Protein AF-A0A0B1S3H5-F1 (afdb_monomer_lite)

Sequence (83 aa):
MTEEQQRFHYFSMNDLDKDNRIDGIEIIKALTHSHEDETGPGLPIKDEDELITLVDNVLKDMDLNRDGYIDYAEYLKKQEVKT

pLDDT: mean 77.45, std 14.61, range [42.25, 91.5]

Organism: Oesophagostomum dentatum (NCBI:txid61180)

Radius of gyration: 13.08 Å; chains: 1; bounding box: 34×26×36 Å

Secondary structur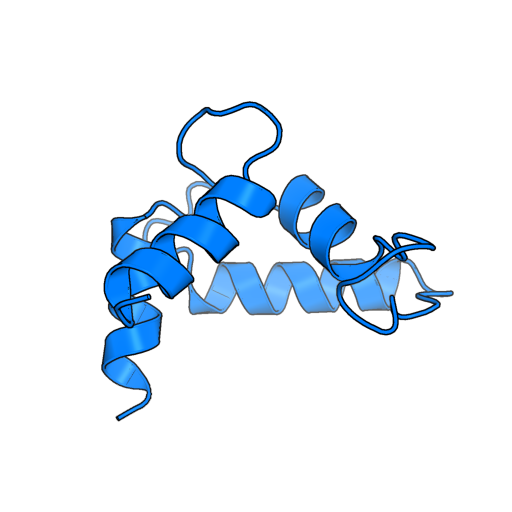e (DSSP, 8-state):
--HHHHHHHHHHHH-SS-SSEEEHHHHHHHHH---SSSS--------HHHHHHHHHHHHHHH-SS-SSEEEHHHHHHHHHTT-

InterPro domains:
  IPR002048 EF-hand domain [PF13499] (10-77)
  IPR002048 EF-hand domain [PS50222] (2-37)
  IPR002048 EF-hand domain [PS50222] (50-83)
  IPR011992 EF-hand domain pair [SSF47473] (4-77)
  IPR018247 EF-Hand 1, calcium-binding site [PS00018] (15-27)
  IPR018247 EF-Hand 1, calcium-binding site [PS00018] (63-75)
  IPR052110 Multiple coagulation factor deficiency protein 2-like [PTHR23104] (1-80)

Structure (mmCIF, N/CA/C/O backbone):
data_AF-A0A0B1S3H5-F1
#
_entry.id   AF-A0A0B1S3H5-F1
#
loop_
_atom_site.group_PDB
_atom_site.id
_atom_site.type_symbol
_atom_site.label_atom_id
_atom_site.label_alt_id
_atom_site.label_comp_id
_atom_site.label_asym_id
_atom_site.label_entity_id
_atom_site.label_seq_id
_atom_site.pdbx_PDB_ins_code
_atom_site.Cartn_x
_atom_site.Cartn_y
_atom_site.Cartn_z
_atom_site.occupancy
_atom_site.B_iso_or_equiv
_atom_site.auth_seq_id
_atom_site.auth_comp_id
_atom_site.auth_asym_id
_atom_site.auth_atom_id
_atom_site.pdbx_PDB_model_num
ATOM 1 N N . MET A 1 1 ? 4.174 -3.367 21.830 1.00 55.00 1 MET A N 1
ATOM 2 C CA . MET A 1 1 ? 3.468 -2.922 20.617 1.00 55.00 1 MET A CA 1
ATOM 3 C C . MET A 1 1 ? 2.149 -3.666 20.580 1.00 55.00 1 MET A C 1
ATOM 5 O O . MET A 1 1 ? 2.183 -4.888 20.666 1.00 55.00 1 MET A O 1
ATOM 9 N N . THR A 1 2 ? 1.017 -2.965 20.577 1.00 77.88 2 THR A N 1
ATOM 10 C CA . THR A 1 2 ? -0.291 -3.598 20.328 1.00 77.88 2 THR A CA 1
ATOM 11 C C . THR A 1 2 ? -0.445 -3.897 18.836 1.00 77.88 2 THR A C 1
ATOM 13 O O . THR A 1 2 ? 0.246 -3.289 18.015 1.00 77.88 2 THR A O 1
ATOM 16 N N . GLU A 1 3 ? -1.343 -4.810 18.465 1.00 75.44 3 GLU A N 1
ATOM 17 C CA . GLU A 1 3 ? -1.615 -5.111 17.049 1.00 75.44 3 GLU A CA 1
ATOM 18 C C . GLU A 1 3 ? -2.051 -3.859 16.276 1.00 75.44 3 GLU A C 1
ATOM 20 O O . GLU A 1 3 ? -1.614 -3.639 15.151 1.00 75.44 3 GLU A O 1
ATOM 25 N N . GLU A 1 4 ? -2.837 -2.981 16.903 1.00 73.94 4 GLU A N 1
ATOM 26 C CA . GLU A 1 4 ? -3.236 -1.692 16.327 1.00 73.94 4 GLU A CA 1
ATOM 27 C C . GLU A 1 4 ? -2.036 -0.778 16.055 1.00 73.94 4 GLU A C 1
ATOM 29 O O . GLU A 1 4 ? -1.941 -0.180 14.987 1.00 73.94 4 GLU A O 1
ATOM 34 N N . GLN A 1 5 ? -1.081 -0.704 16.987 1.00 78.94 5 GLN A N 1
ATOM 35 C CA . GLN A 1 5 ? 0.132 0.093 16.804 1.00 78.94 5 GLN A CA 1
ATOM 36 C C . GLN A 1 5 ? 1.028 -0.476 15.707 1.00 78.94 5 GLN A C 1
ATOM 38 O O . GLN A 1 5 ? 1.637 0.294 14.975 1.00 78.94 5 GLN A O 1
ATOM 43 N N . GLN A 1 6 ? 1.106 -1.802 15.571 1.00 77.2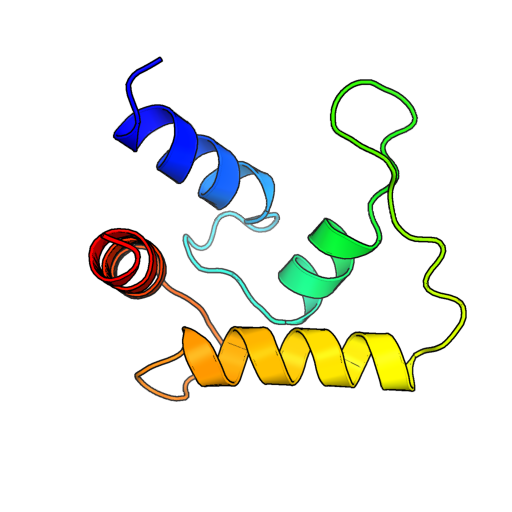5 6 GLN A N 1
ATOM 44 C CA . GLN A 1 6 ? 1.845 -2.427 14.473 1.00 77.25 6 GLN A CA 1
ATOM 45 C C . GLN A 1 6 ? 1.172 -2.147 13.130 1.00 77.25 6 GLN A C 1
ATOM 47 O O . GLN A 1 6 ? 1.849 -1.759 12.186 1.00 77.25 6 GLN A O 1
ATOM 52 N N . ARG A 1 7 ? -0.158 -2.273 13.051 1.00 77.69 7 ARG A N 1
ATOM 53 C CA . ARG A 1 7 ? -0.934 -1.952 11.843 1.00 77.69 7 ARG A CA 1
ATOM 54 C C . ARG A 1 7 ? -0.740 -0.501 11.421 1.00 77.69 7 ARG A C 1
ATOM 56 O O . ARG A 1 7 ? -0.443 -0.254 10.258 1.00 77.69 7 ARG A O 1
ATOM 63 N N . PHE A 1 8 ? -0.849 0.428 12.367 1.00 81.25 8 PHE A N 1
ATOM 64 C CA . PHE A 1 8 ? -0.609 1.845 12.120 1.00 81.25 8 PHE A CA 1
ATOM 65 C C . PHE A 1 8 ? 0.846 2.129 11.740 1.00 81.25 8 PHE A C 1
ATOM 67 O O . PHE A 1 8 ? 1.099 2.933 10.854 1.00 81.25 8 PHE A O 1
ATOM 74 N N . HIS A 1 9 ? 1.808 1.452 12.367 1.00 82.25 9 HIS A N 1
ATOM 75 C CA . HIS A 1 9 ? 3.218 1.598 12.022 1.00 82.25 9 HIS A CA 1
ATOM 76 C C . HIS A 1 9 ? 3.501 1.141 10.589 1.00 82.25 9 HIS A C 1
ATOM 78 O O . HIS A 1 9 ? 4.131 1.884 9.849 1.00 82.25 9 HIS A O 1
ATOM 84 N N . TYR A 1 10 ? 2.986 -0.020 10.170 1.00 80.00 10 TYR A N 1
ATOM 85 C CA . TYR A 1 10 ? 3.118 -0.483 8.786 1.00 80.00 10 TYR A CA 1
ATOM 86 C C . TYR A 1 10 ? 2.412 0.443 7.797 1.00 80.00 10 TYR A C 1
ATOM 88 O O . TYR A 1 10 ? 2.945 0.698 6.725 1.00 80.00 10 TYR A O 1
ATOM 96 N N . PHE A 1 11 ? 1.244 0.973 8.157 1.00 83.81 11 PHE A N 1
ATOM 97 C CA . PHE A 1 11 ? 0.545 1.951 7.329 1.00 83.81 11 PHE A CA 1
ATOM 98 C C . PHE A 1 11 ? 1.382 3.230 7.162 1.00 83.81 11 PHE A C 1
ATOM 100 O O . PHE A 1 11 ? 1.769 3.588 6.057 1.00 83.81 11 PHE A O 1
ATOM 107 N N . SER A 1 12 ? 1.777 3.844 8.279 1.00 84.69 12 SER A N 1
ATOM 108 C CA . SER A 1 12 ? 2.556 5.087 8.309 1.00 84.69 12 SER A CA 1
ATOM 109 C C . SER A 1 12 ? 3.983 4.946 7.767 1.00 84.69 12 SER A C 1
ATOM 111 O O . SER A 1 12 ? 4.601 5.953 7.441 1.00 84.69 12 SER A O 1
ATOM 113 N N . MET A 1 13 ? 4.541 3.735 7.726 1.00 85.19 13 MET A N 1
ATOM 114 C CA . MET A 1 13 ? 5.857 3.476 7.140 1.00 85.19 13 MET A CA 1
ATOM 115 C C . MET A 1 13 ? 5.818 3.511 5.609 1.00 85.19 13 MET A C 1
ATOM 117 O O . MET A 1 13 ? 6.821 3.861 4.991 1.00 85.19 13 MET A O 1
ATOM 121 N N . ASN A 1 14 ? 4.681 3.142 5.015 1.00 81.88 14 ASN A N 1
ATOM 122 C CA . ASN A 1 14 ? 4.494 3.116 3.566 1.00 81.88 14 ASN A CA 1
ATOM 123 C C . ASN A 1 14 ? 3.858 4.402 3.022 1.00 81.88 14 ASN A C 1
ATOM 125 O O . ASN A 1 14 ? 4.087 4.711 1.861 1.00 81.88 14 ASN A O 1
ATOM 129 N N . ASP A 1 15 ? 3.139 5.146 3.866 1.00 85.69 15 ASP A N 1
ATOM 130 C CA . ASP A 1 15 ? 2.668 6.515 3.617 1.00 85.69 15 ASP A CA 1
ATOM 131 C C . ASP A 1 15 ? 3.863 7.496 3.641 1.00 85.69 15 ASP A C 1
ATOM 133 O O . ASP A 1 15 ? 4.322 7.962 4.693 1.00 85.69 15 ASP A O 1
ATOM 137 N N . LEU A 1 16 ? 4.449 7.732 2.466 1.00 83.12 16 LEU A N 1
ATOM 138 C CA . LEU A 1 16 ? 5.678 8.508 2.290 1.00 83.12 16 LEU A CA 1
ATOM 139 C C . LEU A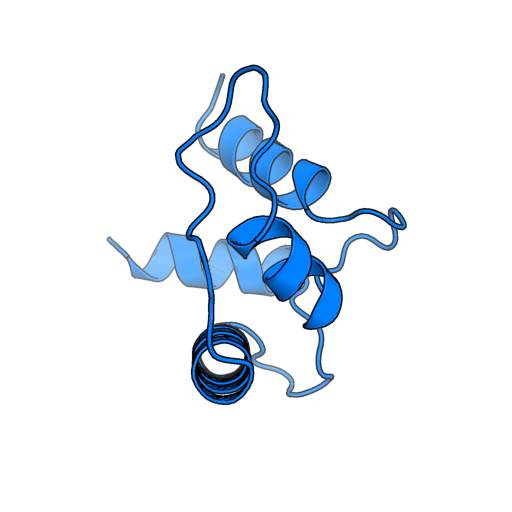 1 16 ? 5.414 10.011 2.261 1.00 83.12 16 LEU A C 1
ATOM 141 O O . LEU A 1 16 ? 6.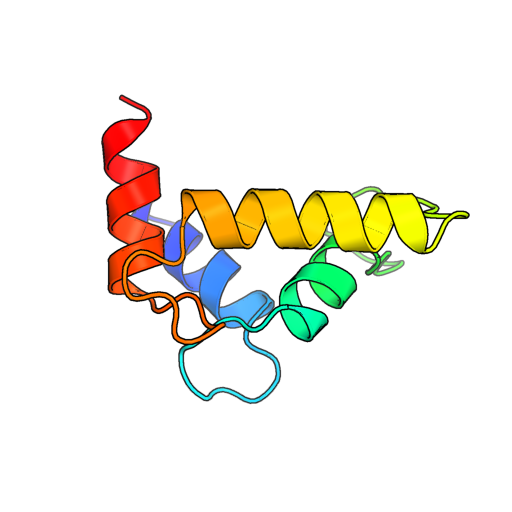296 10.789 2.650 1.00 83.12 16 LEU A O 1
ATOM 145 N N . ASP A 1 17 ? 4.244 10.427 1.782 1.00 86.62 17 ASP A N 1
ATOM 146 C CA . ASP A 1 17 ? 3.860 11.835 1.687 1.00 86.62 17 ASP A CA 1
ATOM 147 C C . ASP A 1 17 ? 2.993 12.322 2.865 1.00 86.62 17 ASP A C 1
ATOM 149 O O . ASP A 1 17 ? 2.840 13.536 3.054 1.00 86.62 17 ASP A O 1
ATOM 153 N N . LYS A 1 18 ? 2.593 11.403 3.753 1.00 86.38 18 LYS A N 1
ATOM 154 C CA . LYS A 1 18 ? 1.846 11.633 4.997 1.00 86.38 18 LYS A CA 1
ATOM 155 C C . LYS A 1 18 ? 0.434 12.148 4.758 1.00 86.38 18 LYS A C 1
ATOM 157 O O . LYS A 1 18 ? -0.085 12.924 5.575 1.00 86.38 18 LYS A O 1
ATOM 162 N N . ASP A 1 19 ? -0.188 11.741 3.659 1.00 88.06 19 ASP A N 1
ATOM 163 C CA . ASP A 1 19 ? -1.569 12.092 3.344 1.00 88.06 19 ASP A CA 1
ATOM 164 C C . ASP A 1 19 ? -2.602 11.188 4.061 1.00 88.06 19 ASP A C 1
ATOM 166 O O . ASP A 1 19 ? -3.805 11.479 4.049 1.00 88.06 19 ASP A O 1
ATOM 170 N N . ASN A 1 20 ? -2.132 10.195 4.829 1.00 87.38 20 ASN A N 1
ATOM 171 C CA . ASN A 1 20 ? -2.915 9.153 5.504 1.00 87.38 20 ASN A CA 1
ATOM 172 C C . ASN A 1 20 ? -3.661 8.227 4.539 1.00 87.38 20 ASN A C 1
ATOM 174 O O . ASN A 1 20 ? -4.730 7.696 4.877 1.00 87.38 20 ASN A O 1
ATOM 178 N N . ARG A 1 21 ? -3.113 8.040 3.346 1.00 90.94 21 ARG A N 1
ATOM 179 C CA . ARG A 1 21 ? -3.561 7.104 2.328 1.00 90.94 21 ARG A CA 1
ATOM 180 C C . ARG A 1 21 ? -2.338 6.351 1.821 1.00 90.94 21 ARG A C 1
ATOM 182 O O . ARG A 1 21 ? -1.207 6.679 2.148 1.00 90.94 21 ARG A O 1
ATOM 189 N N . ILE A 1 22 ? -2.590 5.261 1.111 1.00 89.88 22 ILE A N 1
ATOM 190 C CA . ILE A 1 22 ? -1.542 4.521 0.420 1.00 89.88 22 ILE A CA 1
ATOM 191 C C . ILE A 1 22 ? -1.921 4.448 -1.051 1.00 89.88 22 ILE A C 1
ATOM 193 O O . ILE A 1 22 ? -2.962 3.879 -1.390 1.00 89.88 22 ILE A O 1
ATOM 197 N N . ASP A 1 23 ? -1.079 5.005 -1.912 1.00 90.00 23 ASP A N 1
ATOM 198 C CA . ASP A 1 23 ? -1.251 4.947 -3.361 1.00 90.00 23 ASP A CA 1
ATOM 199 C C . ASP A 1 23 ? -0.503 3.760 -4.009 1.00 90.00 23 ASP A C 1
ATOM 201 O O . ASP A 1 23 ? 0.301 3.052 -3.393 1.00 90.00 23 ASP A O 1
ATOM 205 N N . GLY A 1 24 ? -0.765 3.516 -5.297 1.00 87.44 24 GLY A N 1
ATOM 206 C CA . GLY A 1 24 ? -0.106 2.445 -6.052 1.00 87.44 24 GLY A CA 1
ATOM 207 C C . GLY A 1 24 ? 1.424 2.564 -6.122 1.00 87.44 24 GLY A C 1
ATOM 208 O O . GLY A 1 24 ? 2.120 1.552 -6.086 1.00 87.44 24 GLY A O 1
ATOM 209 N N . ILE A 1 25 ? 1.971 3.779 -6.189 1.00 87.94 25 ILE A N 1
ATOM 210 C CA . ILE A 1 25 ? 3.416 4.052 -6.207 1.00 87.94 25 ILE A CA 1
ATOM 211 C C . ILE A 1 25 ? 4.031 3.758 -4.836 1.00 87.94 25 ILE A C 1
ATOM 213 O O . ILE A 1 25 ? 5.148 3.246 -4.756 1.00 87.94 25 ILE A O 1
ATOM 217 N N . GLU A 1 26 ? 3.325 4.057 -3.756 1.00 88.69 26 GLU A N 1
ATOM 218 C CA . GLU A 1 26 ? 3.745 3.727 -2.397 1.00 88.69 26 GLU A CA 1
ATOM 219 C C . GLU A 1 26 ? 3.738 2.220 -2.156 1.00 88.69 26 GLU A C 1
ATOM 221 O O . GLU A 1 26 ? 4.703 1.698 -1.600 1.00 88.69 26 GLU A O 1
ATOM 226 N N . ILE A 1 27 ? 2.744 1.495 -2.682 1.00 85.69 27 ILE A N 1
ATOM 227 C CA . ILE A 1 27 ? 2.727 0.021 -2.692 1.00 85.69 27 ILE A CA 1
ATOM 228 C C . ILE A 1 27 ? 3.937 -0.519 -3.461 1.00 85.69 27 ILE A C 1
ATOM 230 O O . ILE A 1 27 ? 4.651 -1.393 -2.968 1.00 85.69 27 ILE A O 1
ATOM 234 N N . ILE A 1 28 ? 4.217 0.026 -4.648 1.00 84.44 28 ILE A N 1
ATOM 235 C CA . ILE A 1 28 ? 5.400 -0.337 -5.441 1.00 84.44 28 ILE A CA 1
ATOM 236 C C . ILE A 1 28 ? 6.668 -0.131 -4.633 1.00 84.44 28 ILE A C 1
ATOM 238 O O . ILE A 1 28 ? 7.512 -1.026 -4.567 1.00 84.44 28 ILE A O 1
ATOM 242 N N . LYS A 1 29 ? 6.818 1.046 -4.025 1.00 81.25 29 LYS A N 1
ATOM 243 C CA . LYS A 1 29 ? 7.987 1.366 -3.215 1.00 81.25 29 LYS A CA 1
ATOM 244 C C . LYS A 1 29 ? 8.082 0.405 -2.049 1.00 81.25 29 LYS A C 1
ATOM 246 O O . LYS A 1 29 ? 9.138 -0.171 -1.898 1.00 81.25 29 LYS A O 1
ATOM 251 N N . ALA A 1 30 ? 7.013 0.141 -1.309 1.00 79.31 30 ALA A N 1
ATOM 252 C CA . ALA A 1 30 ? 6.995 -0.819 -0.208 1.00 79.31 30 ALA A CA 1
ATOM 253 C C . ALA A 1 30 ? 7.468 -2.226 -0.620 1.00 79.31 30 ALA A C 1
ATOM 255 O O . ALA A 1 30 ? 8.219 -2.873 0.106 1.00 79.31 30 ALA A O 1
ATOM 256 N N . LEU A 1 31 ? 7.056 -2.692 -1.802 1.00 76.69 31 LEU A N 1
ATOM 257 C CA . LEU A 1 31 ? 7.398 -4.017 -2.332 1.00 76.69 31 LEU A CA 1
ATOM 258 C C . LEU A 1 31 ? 8.823 -4.095 -2.893 1.00 76.69 31 LEU A C 1
ATOM 260 O O . LEU A 1 31 ? 9.474 -5.140 -2.815 1.00 76.69 31 LEU A O 1
ATOM 264 N N . THR A 1 32 ? 9.295 -2.995 -3.479 1.00 73.06 32 THR A N 1
ATOM 265 C CA . THR A 1 32 ? 10.622 -2.882 -4.101 1.00 73.06 32 THR A CA 1
ATOM 266 C C . THR A 1 32 ? 11.692 -2.389 -3.126 1.00 73.06 32 THR A C 1
ATOM 268 O O . THR A 1 32 ? 12.881 -2.585 -3.392 1.00 73.06 32 THR A O 1
ATOM 271 N N . HIS A 1 33 ? 11.315 -1.771 -1.996 1.00 68.38 33 HIS A N 1
ATOM 272 C CA . HIS A 1 33 ? 12.262 -1.204 -1.040 1.00 68.38 33 HIS A CA 1
ATOM 273 C C . HIS A 1 33 ? 13.029 -2.315 -0.328 1.00 68.38 33 HIS A C 1
ATOM 275 O O . HIS A 1 33 ? 12.629 -2.844 0.703 1.00 68.38 33 HIS A O 1
ATOM 281 N N . SER A 1 34 ? 14.203 -2.620 -0.869 1.00 52.28 34 SER A N 1
ATOM 282 C CA . SER A 1 34 ? 15.286 -3.253 -0.129 1.00 52.28 34 SER A CA 1
ATOM 283 C C . SER A 1 34 ? 15.975 -2.150 0.674 1.00 52.28 34 SER A C 1
ATOM 285 O O . SER A 1 34 ? 16.889 -1.505 0.169 1.00 52.28 34 SER A O 1
ATOM 287 N N . HIS A 1 35 ? 15.510 -1.844 1.886 1.00 50.00 35 HIS A N 1
ATOM 288 C CA . HIS A 1 35 ? 16.378 -1.113 2.810 1.00 50.00 35 HIS A CA 1
ATOM 289 C C . HIS A 1 35 ? 17.505 -2.072 3.208 1.00 50.00 35 HIS A C 1
ATOM 291 O O . HIS A 1 35 ? 17.242 -3.140 3.757 1.00 50.00 35 HIS A O 1
ATOM 297 N N . GLU A 1 36 ? 18.752 -1.705 2.893 1.00 45.84 36 GLU A N 1
ATOM 298 C CA . GLU A 1 36 ? 19.962 -2.449 3.283 1.00 45.84 36 GLU A CA 1
ATOM 299 C C . GLU A 1 36 ? 20.078 -2.633 4.809 1.00 45.84 36 GLU A C 1
ATOM 301 O O . GLU A 1 36 ? 20.841 -3.484 5.257 1.00 45.84 36 GLU A O 1
ATOM 306 N N . ASP A 1 37 ? 19.247 -1.943 5.596 1.00 46.84 37 ASP A N 1
ATOM 307 C CA . ASP A 1 37 ? 19.146 -2.088 7.040 1.00 46.84 37 ASP A CA 1
ATOM 308 C C . ASP A 1 37 ? 17.677 -2.317 7.492 1.00 46.84 37 ASP A C 1
ATOM 310 O O . ASP A 1 37 ? 16.797 -1.468 7.362 1.00 46.84 37 ASP A O 1
ATOM 314 N N . GLU A 1 38 ? 17.442 -3.507 8.057 1.00 47.75 38 GLU A N 1
ATOM 315 C CA . GLU A 1 38 ? 16.453 -3.845 9.104 1.00 47.75 38 GLU A CA 1
ATOM 316 C C . GLU A 1 38 ? 15.023 -4.372 8.814 1.00 47.75 38 GLU A C 1
ATOM 318 O O . GLU A 1 38 ? 14.454 -4.910 9.763 1.00 47.75 38 GLU A O 1
ATOM 323 N N . THR A 1 39 ? 14.412 -4.380 7.614 1.00 44.38 39 THR A N 1
ATOM 324 C CA . THR A 1 39 ? 12.983 -4.842 7.519 1.00 44.38 39 THR A CA 1
ATOM 325 C C . THR A 1 39 ? 12.535 -5.699 6.318 1.00 44.38 39 THR A C 1
ATOM 327 O O . THR A 1 39 ? 11.352 -5.729 5.990 1.00 44.38 39 THR A O 1
ATOM 330 N N . GLY A 1 40 ? 13.413 -6.532 5.748 1.00 46.81 40 GLY A N 1
ATOM 331 C CA . GLY A 1 40 ? 13.004 -7.701 4.940 1.00 46.81 40 GLY A CA 1
ATOM 332 C C . GLY A 1 40 ? 13.636 -7.788 3.546 1.00 46.81 40 GLY A C 1
ATOM 333 O O . GLY A 1 40 ? 14.242 -6.825 3.081 1.00 46.81 40 GLY A O 1
ATOM 334 N N . PRO A 1 41 ? 13.552 -8.955 2.875 1.00 45.66 41 PRO A N 1
ATOM 335 C CA . PRO A 1 41 ? 14.124 -9.136 1.549 1.00 45.66 41 PRO A CA 1
ATOM 336 C C . PRO A 1 41 ? 13.252 -8.387 0.543 1.00 45.66 41 PRO A C 1
ATOM 338 O O . PRO A 1 41 ? 12.201 -8.889 0.145 1.00 45.66 41 PRO A O 1
ATOM 341 N N . GLY A 1 42 ? 13.667 -7.185 0.142 1.00 53.22 42 GLY A N 1
ATOM 342 C CA . GLY A 1 42 ? 13.040 -6.527 -0.996 1.00 53.22 42 GLY A CA 1
ATOM 343 C C . GLY A 1 42 ? 13.121 -7.464 -2.199 1.00 53.22 42 GLY A C 1
ATOM 344 O O . GLY A 1 42 ? 14.160 -8.076 -2.478 1.00 53.22 42 GLY A O 1
ATOM 345 N N . LEU A 1 43 ? 11.980 -7.679 -2.847 1.00 56.50 43 LEU A N 1
ATOM 346 C CA . LEU A 1 43 ? 11.920 -8.587 -3.978 1.00 56.50 43 LEU A CA 1
ATOM 347 C C . LEU A 1 43 ? 12.687 -7.925 -5.129 1.00 56.50 43 LEU A C 1
ATOM 349 O O . LEU A 1 43 ? 12.416 -6.764 -5.445 1.00 56.50 43 LEU A O 1
ATOM 353 N N . PRO A 1 44 ? 13.644 -8.614 -5.776 1.00 57.75 44 PRO A N 1
ATOM 354 C CA . PRO A 1 44 ? 14.230 -8.127 -7.011 1.00 57.75 44 PRO A CA 1
ATOM 355 C C . PRO A 1 44 ? 13.169 -8.264 -8.104 1.00 57.75 44 PRO A C 1
ATOM 357 O O . PRO A 1 44 ? 13.161 -9.235 -8.862 1.00 57.75 44 PRO A O 1
ATOM 360 N N . ILE A 1 45 ? 12.238 -7.315 -8.140 1.00 60.59 45 ILE A N 1
ATOM 361 C CA . ILE A 1 45 ? 11.196 -7.244 -9.153 1.00 60.59 45 ILE A CA 1
ATOM 362 C C . ILE A 1 45 ? 11.893 -6.803 -10.438 1.00 60.59 45 ILE A C 1
ATOM 364 O O . ILE A 1 45 ? 12.278 -5.648 -10.602 1.00 60.59 45 ILE A O 1
ATOM 368 N N . LYS A 1 46 ? 12.180 -7.781 -11.301 1.00 60.66 46 LYS A N 1
ATOM 369 C CA . LYS A 1 46 ? 12.858 -7.573 -12.589 1.00 60.66 46 LYS A CA 1
ATOM 370 C C . LYS A 1 46 ? 11.890 -7.171 -13.696 1.00 60.66 46 LYS A C 1
ATOM 372 O O . LYS A 1 46 ? 12.353 -6.726 -14.742 1.00 60.66 46 LYS A O 1
ATOM 377 N N . ASP A 1 47 ? 10.596 -7.365 -13.465 1.00 77.69 47 ASP A N 1
ATOM 378 C CA . ASP A 1 47 ? 9.545 -7.218 -14.459 1.00 77.69 47 ASP A CA 1
ATOM 379 C C . ASP A 1 47 ? 8.490 -6.217 -13.971 1.00 77.69 47 ASP A C 1
ATOM 381 O O . ASP A 1 47 ? 7.887 -6.385 -12.908 1.00 77.69 47 ASP A O 1
ATOM 385 N N . GLU A 1 48 ? 8.317 -5.138 -14.730 1.00 79.81 48 GLU A N 1
ATOM 386 C CA . GLU A 1 48 ? 7.364 -4.068 -14.427 1.00 79.81 48 GLU A CA 1
ATOM 387 C C . GLU A 1 48 ? 5.915 -4.563 -14.544 1.00 79.81 48 GLU A C 1
ATOM 389 O O . GLU A 1 48 ? 5.061 -4.141 -13.766 1.00 79.81 48 GLU A O 1
ATOM 394 N N . ASP A 1 49 ? 5.633 -5.524 -15.428 1.00 84.94 49 ASP A N 1
ATOM 395 C CA . ASP A 1 49 ? 4.281 -6.066 -15.598 1.00 84.94 49 ASP A CA 1
ATOM 396 C C . ASP A 1 49 ? 3.847 -6.884 -14.369 1.00 84.94 49 ASP A C 1
ATOM 398 O O . ASP A 1 49 ? 2.682 -6.853 -13.954 1.00 84.94 49 ASP A O 1
ATOM 402 N N . GLU A 1 50 ? 4.788 -7.594 -13.740 1.00 84.38 50 GLU A N 1
ATOM 403 C CA . GLU A 1 50 ? 4.546 -8.329 -12.493 1.00 84.38 50 GLU A CA 1
ATOM 404 C C . GLU A 1 50 ? 4.278 -7.368 -11.328 1.00 84.38 50 GLU A C 1
ATOM 406 O O . GLU A 1 50 ? 3.367 -7.592 -10.525 1.00 84.38 50 GLU A O 1
ATOM 411 N N . LEU A 1 51 ? 5.021 -6.259 -11.277 1.00 83.44 51 LEU A N 1
ATOM 412 C CA . LEU A 1 51 ? 4.826 -5.191 -10.302 1.00 83.44 51 LEU A CA 1
ATOM 413 C C . LEU A 1 51 ? 3.431 -4.566 -10.423 1.00 83.44 51 LEU A C 1
ATOM 415 O O . LEU A 1 51 ? 2.716 -4.464 -9.428 1.00 83.44 51 LEU A O 1
ATOM 419 N N . ILE A 1 52 ? 3.039 -4.187 -11.642 1.00 86.00 52 ILE A N 1
ATOM 420 C CA . ILE A 1 52 ? 1.720 -3.615 -11.936 1.00 86.00 52 ILE A CA 1
ATOM 421 C C . ILE A 1 52 ? 0.628 -4.602 -11.527 1.00 86.00 52 ILE A C 1
ATOM 423 O O . ILE A 1 52 ? -0.298 -4.237 -10.809 1.00 86.00 52 ILE A O 1
ATOM 427 N N . THR A 1 53 ? 0.780 -5.878 -11.889 1.00 88.81 53 THR A N 1
ATOM 428 C CA . THR A 1 53 ? -0.180 -6.927 -11.522 1.00 88.81 53 THR A CA 1
ATOM 429 C C . THR A 1 53 ? -0.322 -7.066 -10.004 1.00 88.81 53 THR A C 1
ATOM 431 O O . THR A 1 53 ? -1.423 -7.278 -9.492 1.00 88.81 53 THR A O 1
ATOM 434 N N . LEU A 1 54 ? 0.778 -6.963 -9.257 1.00 87.00 54 LEU A N 1
ATOM 435 C CA . LEU A 1 54 ? 0.757 -7.051 -7.800 1.00 87.00 54 LEU A CA 1
ATOM 436 C C . LEU A 1 54 ? 0.030 -5.854 -7.175 1.00 87.00 54 LEU A C 1
ATOM 438 O O . LEU A 1 54 ? -0.815 -6.050 -6.302 1.00 87.00 54 LEU A O 1
ATOM 442 N N . VAL A 1 55 ? 0.303 -4.644 -7.661 1.00 89.00 55 VAL A N 1
ATOM 443 C CA . VAL A 1 55 ? -0.378 -3.415 -7.227 1.00 89.00 55 VAL A CA 1
ATOM 444 C C . VAL A 1 55 ? -1.869 -3.483 -7.536 1.00 89.00 55 VAL A C 1
ATOM 446 O O . VAL A 1 55 ? -2.683 -3.259 -6.643 1.00 89.00 55 VAL A O 1
ATOM 449 N N . ASP A 1 56 ? -2.233 -3.876 -8.757 1.00 90.00 56 ASP A N 1
ATOM 450 C CA . ASP A 1 56 ? -3.624 -4.028 -9.184 1.00 90.00 56 ASP A CA 1
ATOM 451 C C . ASP A 1 56 ? -4.378 -5.019 -8.295 1.00 90.00 56 ASP A C 1
ATOM 453 O O . ASP A 1 56 ? -5.526 -4.778 -7.919 1.00 90.00 56 ASP A O 1
ATOM 457 N N . ASN A 1 57 ? -3.737 -6.131 -7.925 1.00 89.81 57 ASN A N 1
ATOM 458 C CA . ASN A 1 57 ? -4.329 -7.107 -7.016 1.00 89.81 57 ASN A CA 1
ATOM 459 C C . ASN A 1 57 ? -4.527 -6.536 -5.608 1.00 89.81 57 ASN A C 1
ATOM 461 O O . ASN A 1 57 ? -5.566 -6.797 -5.007 1.00 89.81 57 ASN A O 1
ATOM 465 N N . VAL A 1 58 ? -3.568 -5.764 -5.088 1.00 88.31 58 VAL A N 1
ATOM 466 C CA . VAL A 1 58 ? -3.678 -5.121 -3.768 1.00 88.31 58 VAL A CA 1
ATOM 467 C C . VAL A 1 58 ? -4.804 -4.091 -3.761 1.00 88.31 58 VAL A C 1
ATOM 469 O O . VAL A 1 58 ? -5.683 -4.166 -2.902 1.00 88.31 58 VAL A O 1
ATOM 472 N N . LEU A 1 59 ? -4.826 -3.184 -4.740 1.00 89.38 59 LEU A N 1
ATOM 473 C CA . LEU A 1 59 ? -5.869 -2.167 -4.864 1.00 89.38 59 LEU A CA 1
ATOM 474 C C . LEU A 1 59 ?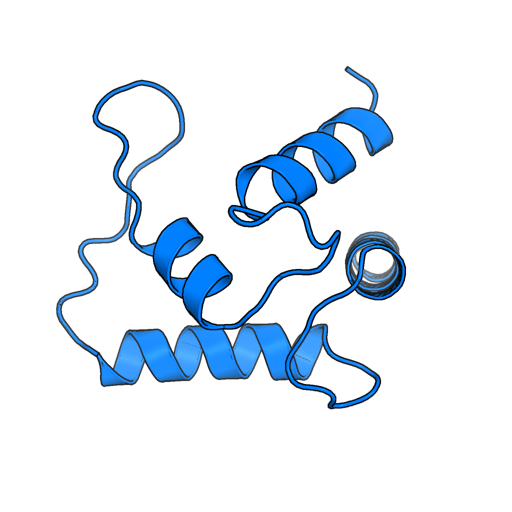 -7.239 -2.821 -5.026 1.00 89.38 59 LEU A C 1
ATOM 476 O O . LEU A 1 59 ? -8.141 -2.553 -4.247 1.00 89.38 59 LEU A O 1
ATOM 480 N N . LYS A 1 60 ? -7.396 -3.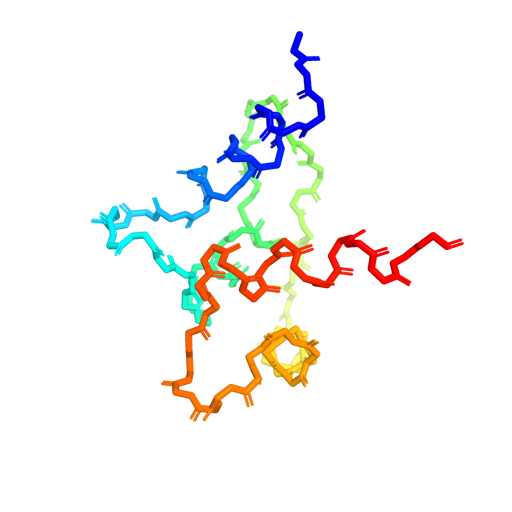786 -5.934 1.00 89.94 60 LYS A N 1
ATOM 481 C CA . LYS A 1 60 ? -8.674 -4.490 -6.132 1.00 89.94 60 LYS A CA 1
ATOM 482 C C . LYS A 1 60 ? -9.233 -5.130 -4.856 1.00 89.94 60 LYS A C 1
ATOM 484 O O . LYS A 1 60 ? -10.450 -5.271 -4.723 1.00 89.94 60 LYS A O 1
ATOM 489 N N . ASP A 1 61 ? -8.355 -5.552 -3.955 1.00 88.19 61 ASP A N 1
ATOM 490 C CA . ASP A 1 61 ? -8.719 -6.238 -2.723 1.00 88.19 61 ASP A CA 1
ATOM 491 C C . ASP A 1 61 ? -9.009 -5.307 -1.543 1.00 88.19 61 ASP A C 1
ATOM 493 O O . ASP A 1 61 ? -9.646 -5.766 -0.584 1.00 88.19 61 ASP A O 1
ATOM 497 N N . MET A 1 62 ? -8.500 -4.073 -1.579 1.00 86.69 62 MET A N 1
ATOM 498 C CA . MET A 1 62 ? -8.461 -3.148 -0.442 1.00 86.69 62 MET A CA 1
ATOM 499 C C . MET A 1 62 ? -9.147 -1.815 -0.735 1.00 86.69 62 MET A C 1
ATOM 501 O O . MET A 1 62 ? -9.876 -1.343 0.128 1.00 86.69 62 MET A O 1
ATOM 505 N N . ASP A 1 63 ? -8.974 -1.269 -1.937 1.00 89.88 63 ASP A N 1
ATOM 506 C CA . ASP A 1 63 ? -9.654 -0.068 -2.424 1.00 89.88 63 ASP A CA 1
ATOM 507 C C . ASP A 1 63 ? -11.130 -0.407 -2.712 1.00 89.88 63 ASP A C 1
ATOM 509 O O . ASP A 1 63 ? -11.507 -0.973 -3.749 1.00 89.88 63 ASP A O 1
ATOM 513 N N . LEU A 1 64 ? -11.987 -0.132 -1.726 1.00 89.19 64 LEU A N 1
ATOM 514 C CA . LEU A 1 64 ? -13.410 -0.460 -1.781 1.00 89.19 64 LEU A CA 1
ATOM 515 C C . LEU A 1 64 ? -14.194 0.598 -2.550 1.00 89.19 64 LEU A C 1
ATOM 517 O O . LEU A 1 64 ? -15.245 0.290 -3.127 1.00 89.19 64 LEU A O 1
ATOM 521 N N . ASN A 1 65 ? -13.716 1.839 -2.511 1.00 90.62 65 ASN A N 1
ATOM 522 C CA . ASN A 1 65 ? -14.377 2.990 -3.105 1.00 90.62 65 ASN A CA 1
ATOM 523 C C . ASN A 1 65 ? -13.921 3.251 -4.565 1.00 90.62 65 ASN A C 1
ATOM 525 O O . ASN A 1 65 ? -14.624 3.951 -5.299 1.00 90.62 65 ASN A O 1
ATOM 529 N N . ARG A 1 66 ? -12.841 2.593 -5.008 1.00 88.94 66 ARG A N 1
ATOM 530 C CA . ARG A 1 66 ? -12.185 2.699 -6.319 1.00 88.94 66 ARG A CA 1
ATOM 531 C C . ARG A 1 66 ? -11.646 4.091 -6.632 1.00 88.94 66 ARG A C 1
ATOM 533 O O . ARG A 1 66 ? -11.737 4.532 -7.783 1.00 88.94 66 ARG A O 1
ATOM 540 N N . ASP A 1 67 ? -11.135 4.791 -5.628 1.00 91.50 67 ASP A N 1
ATOM 541 C CA . ASP A 1 67 ? -10.512 6.106 -5.786 1.00 91.50 67 ASP A CA 1
ATOM 542 C C . ASP A 1 67 ? -9.014 6.027 -6.125 1.00 91.50 67 ASP A C 1
ATOM 544 O O . ASP A 1 67 ? -8.423 7.052 -6.472 1.00 91.50 67 ASP A O 1
ATOM 548 N N . GLY A 1 68 ? -8.435 4.819 -6.133 1.00 89.06 68 GLY A N 1
ATOM 549 C CA . GLY A 1 68 ? -7.024 4.574 -6.428 1.00 89.06 68 GLY A CA 1
ATOM 550 C C . GLY A 1 68 ? -6.111 4.684 -5.208 1.00 89.06 68 GLY A C 1
ATOM 551 O O . GLY A 1 68 ? -4.891 4.601 -5.365 1.00 89.06 68 GLY A O 1
ATOM 552 N N . TYR A 1 69 ? -6.687 4.849 -4.020 1.00 90.69 69 TYR A N 1
ATOM 553 C CA . TYR A 1 69 ? -5.992 4.935 -2.749 1.00 90.69 69 TYR A CA 1
ATOM 554 C C . TYR A 1 69 ? -6.541 3.891 -1.778 1.00 90.69 69 TYR A C 1
ATOM 556 O O . TYR A 1 69 ? -7.654 3.395 -1.917 1.00 90.69 69 TYR A O 1
ATOM 564 N N . ILE A 1 70 ? -5.738 3.543 -0.777 1.00 90.38 70 ILE A N 1
ATOM 565 C CA . ILE A 1 70 ? -6.177 2.733 0.357 1.00 90.38 70 ILE A CA 1
ATOM 566 C C . ILE A 1 70 ? -6.132 3.619 1.588 1.00 90.38 70 ILE A C 1
ATOM 568 O O . ILE A 1 70 ? -5.053 3.980 2.067 1.00 90.38 70 ILE A O 1
ATOM 572 N N . ASP A 1 71 ? -7.299 3.957 2.122 1.00 90.75 71 ASP A N 1
ATOM 573 C CA . ASP A 1 71 ? -7.369 4.686 3.380 1.00 90.75 71 ASP A CA 1
ATOM 574 C C . ASP A 1 71 ? -7.185 3.758 4.598 1.00 90.75 71 ASP A C 1
ATOM 576 O O . ASP A 1 71 ? -7.236 2.524 4.524 1.00 90.75 71 ASP A O 1
ATOM 580 N N . TYR A 1 72 ? -6.945 4.350 5.770 1.00 86.75 72 TYR A N 1
ATOM 581 C CA . TYR A 1 72 ? -6.735 3.572 6.993 1.00 86.75 72 TYR A CA 1
ATOM 582 C C . TYR A 1 72 ? -7.951 2.701 7.372 1.00 86.75 72 TYR A C 1
ATOM 584 O O . TYR A 1 72 ? -7.785 1.621 7.946 1.00 86.75 72 TYR A O 1
ATOM 592 N N . ALA A 1 73 ? -9.177 3.130 7.052 1.00 88.38 73 ALA A N 1
ATOM 593 C CA . ALA A 1 73 ? -10.381 2.358 7.346 1.00 88.38 73 ALA A CA 1
ATOM 594 C C . ALA A 1 73 ? -10.502 1.136 6.420 1.00 88.38 73 ALA A C 1
ATOM 596 O O . ALA A 1 73 ? -10.835 0.043 6.884 1.00 88.38 73 ALA A O 1
ATOM 597 N N . GLU A 1 74 ? -10.181 1.292 5.139 1.00 89.12 74 GLU A N 1
ATOM 598 C CA . GLU A 1 74 ? -10.080 0.220 4.148 1.00 89.12 74 GLU A CA 1
ATOM 599 C C . GLU A 1 74 ? -8.984 -0.788 4.513 1.00 89.12 74 GLU A C 1
ATOM 601 O O . GLU A 1 74 ? -9.224 -2.003 4.528 1.00 89.12 74 GLU A O 1
ATOM 606 N N . TYR A 1 75 ? -7.816 -0.287 4.927 1.00 85.12 75 TYR A N 1
ATOM 607 C CA . TYR A 1 75 ? -6.706 -1.098 5.421 1.00 85.12 75 TYR A CA 1
ATOM 608 C C . TYR A 1 75 ? -7.106 -1.957 6.631 1.00 85.12 75 TYR A C 1
ATOM 610 O O . TYR A 1 75 ? -6.871 -3.171 6.651 1.00 85.12 75 TYR A O 1
ATOM 618 N N . LEU A 1 76 ? -7.758 -1.354 7.631 1.00 84.38 76 LEU A N 1
ATOM 619 C CA . LEU A 1 76 ? -8.229 -2.068 8.819 1.00 84.38 76 LEU A CA 1
ATOM 620 C C . LEU A 1 76 ? -9.290 -3.114 8.483 1.00 84.38 76 LEU A C 1
ATOM 622 O O . LEU A 1 76 ? -9.189 -4.258 8.931 1.00 84.38 76 LEU A O 1
ATOM 626 N N . LYS A 1 77 ? -10.270 -2.748 7.654 1.00 83.31 77 LYS A N 1
ATOM 627 C CA . LYS A 1 77 ? -11.387 -3.623 7.294 1.00 83.31 77 LYS A CA 1
ATOM 628 C C . LYS A 1 77 ? -10.912 -4.905 6.617 1.00 83.31 77 LYS A C 1
ATOM 630 O O . LYS A 1 77 ? -11.458 -5.975 6.877 1.00 83.31 77 LYS A O 1
ATOM 635 N N . LYS A 1 78 ? -9.857 -4.842 5.799 1.00 73.12 78 LYS A N 1
ATOM 636 C CA . LYS A 1 78 ? -9.259 -6.045 5.201 1.00 73.12 78 LYS A CA 1
ATOM 637 C C . LYS A 1 78 ? -8.545 -6.929 6.230 1.00 73.12 78 LYS A C 1
ATOM 639 O O . LYS A 1 78 ? -8.598 -8.153 6.114 1.00 73.12 78 LYS A O 1
ATOM 644 N N . GLN A 1 79 ? -7.888 -6.333 7.225 1.00 68.12 79 GLN A N 1
ATOM 645 C CA . GLN A 1 79 ? -7.182 -7.062 8.287 1.00 68.12 79 GLN A CA 1
ATOM 646 C C . GLN A 1 79 ? -8.144 -7.743 9.274 1.00 68.12 79 GLN A C 1
ATOM 648 O O . GLN A 1 79 ? -7.801 -8.785 9.822 1.00 68.12 79 GLN A O 1
ATOM 653 N N . GLU A 1 80 ? -9.351 -7.207 9.474 1.00 62.47 80 GLU A N 1
ATOM 654 C CA . GLU A 1 80 ? -10.394 -7.854 10.287 1.00 62.47 80 GLU A CA 1
ATOM 655 C C . GLU A 1 80 ? -10.992 -9.099 9.609 1.00 62.47 80 GLU A C 1
ATOM 657 O O . GLU A 1 80 ? -11.290 -10.087 10.276 1.00 62.47 80 GLU A O 1
ATOM 662 N N . VAL A 1 81 ? -11.111 -9.090 8.276 1.00 56.00 81 VAL A N 1
ATOM 663 C CA . VAL A 1 81 ? -11.712 -10.189 7.491 1.00 56.00 81 VAL A CA 1
ATOM 664 C C . VAL A 1 81 ? -10.797 -11.422 7.380 1.00 56.00 81 VAL A C 1
ATOM 666 O O . VAL A 1 81 ? -11.249 -12.487 6.972 1.00 56.00 81 VAL A O 1
ATOM 669 N N . LYS A 1 82 ? -9.516 -11.324 7.761 1.00 50.22 82 LYS A N 1
ATOM 670 C CA . LYS A 1 82 ? -8.570 -12.458 7.748 1.00 50.22 82 LYS A CA 1
ATOM 671 C C . LYS A 1 82 ? -8.679 -13.407 8.961 1.00 50.22 82 LYS A C 1
ATOM 673 O O . LYS A 1 82 ? -7.821 -14.279 9.095 1.00 50.22 82 LYS A O 1
ATOM 678 N N . THR A 1 83 ? -9.707 -13.264 9.800 1.00 42.25 83 THR A N 1
ATOM 679 C CA . THR A 1 83 ? -9.974 -14.123 10.975 1.00 42.25 83 THR A CA 1
ATOM 680 C C . THR A 1 83 ? -11.091 -15.117 10.688 1.00 42.25 83 THR A C 1
ATOM 682 O O . THR A 1 83 ? -10.947 -16.292 11.093 1.00 42.25 83 THR A O 1
#

Foldseek 3Di:
DDPVVVLVCVQVVLPPVPPQKHALVSVLCVQQDPPVDDDDDRDPCVDVVVSVVVSCVVCVQQVPVPPRIHHSVSSVVSVVVVD